Protein AF-A0AAD4YT72-F1 (afdb_monomer)

Nearest PDB structures (foldseek):
  8h37-assembly1_N  TM=6.946E-01  e=4.237E-03  Homo sapiens
  8ajo-assembly1_B  TM=5.533E-01  e=6.577E-02  Homo sapiens
  9dtg-assembly1_A  TM=5.426E-01  e=1.103E-01  Homo sapiens
  8hk1-assembly1_3  TM=5.290E-01  e=7.883E-01  Homo sapiens
  8hme-assembly1_D  TM=4.880E-01  e=8.302E-01  Tetrahymena thermophila

Mean predicted aligned error: 7.77 Å

Secondary structure (DSSP, 8-state):
-----------EEEEEEETTEEEEEEEETTEEEEEE-SSS-PPPEE---SS--EEEEEEETTEEEEEETTS-EEEE-TT--EEEEEPPPPPPTT--S--EEEEEEETTEEEEEEEEPPPEETTEEPPPEEEEEEEETTTTEEEE-SS-TT-------TT----

Foldseek 3Di:
DDPPPPPPFQKEWEAFPPPVFGWIWIQTQQWIWIWGDDPDTDDTDTLDPDPFGWQYWYAAPRWIWTATQQGFIWTQDRVSDTDTQADGDPDPDDDPFGWGWYWDDDPSWIKIKTWGDFDQDPNDTDDIDIWMWTGDRVVSHTHTDPDDVPDDDDDDDSPDDPD

Sequence (163 aa):
MYHSDHSVSSYRVAISLSPDWPAIMVVAAGKLYHCKLGPDIEMCTMVDITSEVFEDVICFEGKFYAVCHNGTAVLVDPSLEMTLIASPISPDHGSSVHCIKNLVQSLGEIILVERYPSRMKQRRLFPVKFRVYKLNAVERKWVEMEGLDGRILCVGDNHCCFC

Solvent-accessible surface area (backbone atoms only — not comparable to full-atom values): 9810 Å² total; per-residue (Å²): 140,81,84,79,84,68,84,67,71,54,72,29,69,21,65,27,83,32,90,93,47,35,27,36,42,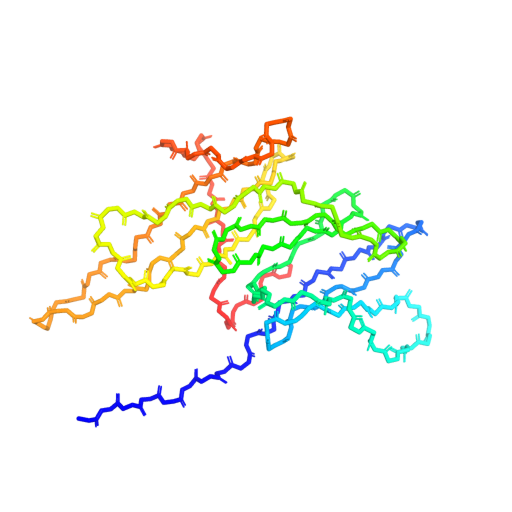34,32,49,82,30,37,40,28,42,25,63,56,61,97,62,82,57,82,63,42,76,60,61,85,67,94,69,40,40,60,28,45,38,52,57,97,62,36,39,39,36,32,27,67,56,47,31,24,33,37,38,49,97,86,59,51,74,43,84,41,21,50,59,57,78,80,64,99,81,64,93,67,79,41,52,51,41,71,44,83,55,95,94,38,57,32,41,37,38,40,36,71,62,47,77,54,97,92,41,79,45,78,67,48,74,49,43,23,40,64,35,70,88,78,29,29,69,44,77,49,96,65,64,88,91,59,86,84,88,77,64,60,93,85,48,83,86,127

Structure (mmCIF, N/CA/C/O backbone):
data_AF-A0AAD4YT72-F1
#
_entry.id   AF-A0AAD4YT72-F1
#
loop_
_atom_site.group_P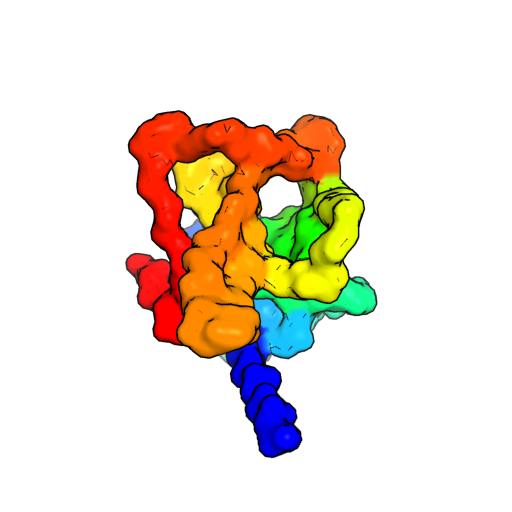DB
_atom_site.id
_atom_site.type_symbol
_atom_site.label_atom_id
_atom_site.label_alt_id
_atom_site.label_comp_id
_atom_site.label_asym_id
_atom_site.label_entity_id
_atom_site.label_seq_id
_atom_site.pdbx_PDB_ins_code
_atom_site.Cartn_x
_atom_site.Cartn_y
_atom_site.Cartn_z
_atom_site.occupancy
_atom_site.B_iso_or_equiv
_atom_site.auth_seq_id
_atom_site.auth_comp_id
_atom_site.auth_asym_id
_atom_site.auth_atom_id
_atom_site.pdbx_PDB_model_num
ATOM 1 N N . MET A 1 1 ? 12.661 -9.595 30.940 1.00 34.62 1 MET A N 1
ATOM 2 C CA . MET A 1 1 ? 13.443 -9.366 29.712 1.00 34.62 1 MET A CA 1
ATOM 3 C C . MET A 1 1 ? 13.117 -10.478 28.737 1.00 34.62 1 MET A C 1
ATOM 5 O O . MET A 1 1 ? 13.595 -11.584 28.912 1.00 34.62 1 MET A O 1
ATOM 9 N N . TYR A 1 2 ? 12.251 -10.187 27.774 1.00 28.08 2 TYR A N 1
ATOM 10 C CA . TYR A 1 2 ? 12.110 -10.957 26.543 1.00 28.08 2 TYR A CA 1
ATOM 11 C C . TYR A 1 2 ? 12.027 -9.907 25.441 1.00 28.08 2 TYR A C 1
ATOM 13 O O . TYR A 1 2 ? 10.947 -9.442 25.094 1.00 28.08 2 TYR A O 1
ATOM 21 N N . HIS A 1 3 ? 13.188 -9.442 24.986 1.00 32.62 3 HIS A N 1
ATOM 22 C CA . HIS A 1 3 ? 13.282 -8.843 23.665 1.00 32.62 3 HIS A CA 1
ATOM 23 C C . HIS A 1 3 ? 13.384 -10.020 22.703 1.00 32.62 3 HIS A C 1
ATOM 25 O O . HIS A 1 3 ? 14.468 -10.526 22.438 1.00 32.62 3 HIS A O 1
ATOM 31 N N . SER A 1 4 ? 12.234 -10.528 22.272 1.00 30.92 4 SER A N 1
ATOM 32 C CA . SER A 1 4 ? 12.168 -11.340 21.065 1.00 30.92 4 SER A CA 1
ATOM 33 C C . SER A 1 4 ? 12.402 -10.390 19.897 1.00 30.92 4 SER A C 1
ATOM 35 O O . SER A 1 4 ? 11.473 -9.758 19.394 1.00 30.92 4 SER A O 1
ATOM 37 N N . ASP A 1 5 ? 13.676 -10.233 19.557 1.00 38.75 5 ASP A N 1
ATOM 38 C CA . ASP A 1 5 ? 14.122 -9.690 18.287 1.00 38.75 5 ASP A CA 1
ATOM 39 C C . ASP A 1 5 ? 13.729 -10.698 17.199 1.00 38.75 5 ASP A C 1
ATOM 41 O O . ASP A 1 5 ? 14.391 -11.705 16.949 1.00 38.75 5 ASP A O 1
ATOM 45 N N . HIS A 1 6 ? 12.544 -10.483 16.644 1.00 35.41 6 HIS A N 1
ATOM 46 C CA . HIS A 1 6 ? 12.049 -11.182 15.472 1.00 35.41 6 HIS A CA 1
ATOM 47 C C . HIS A 1 6 ? 11.672 -10.124 14.442 1.00 35.41 6 HIS A C 1
ATOM 49 O O . HIS A 1 6 ? 10.507 -9.987 14.074 1.00 35.41 6 HIS A O 1
ATOM 55 N N . SER A 1 7 ? 12.663 -9.373 13.955 1.00 40.06 7 SER A N 1
ATOM 56 C CA . SER A 1 7 ? 12.558 -8.744 12.636 1.00 40.06 7 SER A CA 1
ATOM 57 C C . SER A 1 7 ? 12.625 -9.840 11.564 1.00 40.06 7 SER A C 1
ATOM 59 O O . SER A 1 7 ? 13.568 -9.963 10.790 1.00 40.06 7 SER A O 1
ATOM 61 N N . VAL A 1 8 ? 11.608 -10.705 11.542 1.00 45.62 8 VAL A N 1
ATOM 62 C CA . VAL A 1 8 ? 11.326 -11.530 10.371 1.00 45.62 8 VAL A CA 1
ATOM 63 C C . VAL A 1 8 ? 11.097 -10.536 9.241 1.00 45.62 8 VAL A C 1
ATOM 65 O O . VAL A 1 8 ? 10.176 -9.722 9.326 1.00 45.62 8 VAL A O 1
ATOM 68 N N . SER A 1 9 ? 11.953 -10.554 8.221 1.00 50.94 9 SER A N 1
ATOM 69 C CA . SER A 1 9 ? 11.728 -9.789 7.002 1.00 50.94 9 SER A CA 1
ATOM 70 C C . SER A 1 9 ? 10.405 -10.258 6.400 1.00 50.94 9 SER A C 1
ATOM 72 O O . SER A 1 9 ? 10.306 -11.330 5.810 1.00 50.94 9 SER A O 1
ATOM 74 N N . SER A 1 10 ? 9.340 -9.492 6.618 1.00 70.31 10 SER A N 1
ATOM 75 C CA . SER A 1 10 ? 8.061 -9.762 5.981 1.00 70.31 10 SER A CA 1
ATOM 76 C C . SER A 1 10 ? 8.177 -9.341 4.527 1.00 70.31 10 SER A C 1
ATOM 78 O O . SER A 1 10 ? 8.322 -8.153 4.236 1.00 70.31 10 SER A O 1
ATOM 80 N N . TYR A 1 11 ? 8.147 -10.320 3.631 1.00 85.50 11 TYR A N 1
ATOM 81 C CA . TYR A 1 11 ? 8.036 -10.069 2.205 1.00 85.50 11 TYR A CA 1
ATOM 82 C C . TYR A 1 11 ? 6.557 -9.957 1.844 1.00 85.50 11 TYR A C 1
ATOM 84 O O . TYR A 1 11 ? 5.758 -10.815 2.225 1.00 85.50 11 TYR A O 1
ATOM 92 N N . ARG A 1 12 ? 6.192 -8.915 1.098 1.00 90.75 12 ARG A N 1
ATOM 93 C CA . ARG A 1 12 ? 4.895 -8.831 0.413 1.00 90.75 12 ARG A CA 1
ATOM 94 C C . ARG A 1 12 ? 5.143 -8.765 -1.076 1.00 90.75 12 ARG A C 1
ATOM 96 O O . ARG A 1 12 ? 6.097 -8.126 -1.507 1.00 90.75 12 ARG A O 1
ATOM 103 N N . VAL A 1 13 ? 4.328 -9.472 -1.843 1.00 92.50 13 VAL A N 1
ATOM 104 C CA . VAL A 1 13 ? 4.531 -9.638 -3.279 1.00 92.50 13 VAL A CA 1
ATOM 105 C C . VAL A 1 13 ? 3.206 -9.419 -3.983 1.00 92.50 13 VAL A C 1
ATOM 107 O O . VAL A 1 13 ? 2.197 -10.008 -3.606 1.00 92.50 13 VAL A O 1
ATOM 110 N N . ALA A 1 14 ? 3.239 -8.613 -5.034 1.00 94.50 14 ALA A N 1
ATOM 111 C CA . ALA A 1 14 ? 2.160 -8.463 -5.988 1.00 94.50 14 ALA A CA 1
ATOM 112 C C . ALA A 1 14 ? 2.671 -8.833 -7.378 1.00 94.50 14 ALA A C 1
ATOM 114 O O . ALA A 1 14 ? 3.805 -8.514 -7.735 1.00 94.50 14 ALA A O 1
ATOM 115 N N . ILE A 1 15 ? 1.827 -9.482 -8.175 1.00 93.62 15 ILE A N 1
ATOM 116 C CA . ILE A 1 15 ? 2.168 -9.899 -9.536 1.00 93.62 15 ILE A CA 1
ATOM 117 C C . ILE A 1 15 ? 1.154 -9.278 -10.493 1.00 93.62 15 ILE A C 1
ATOM 119 O O . ILE A 1 15 ? -0.055 -9.391 -10.296 1.00 93.62 15 ILE A O 1
ATOM 123 N N . SER A 1 16 ? 1.652 -8.617 -11.532 1.00 93.44 16 SER A N 1
ATOM 124 C CA . SER A 1 16 ? 0.874 -8.204 -12.694 1.00 93.44 16 SER A CA 1
ATOM 125 C C . SER A 1 16 ? 1.171 -9.165 -13.834 1.00 93.44 16 SER A C 1
ATOM 127 O O . SER A 1 16 ? 2.324 -9.332 -14.229 1.00 93.44 16 SER A O 1
ATOM 129 N N . LEU A 1 17 ? 0.119 -9.777 -14.373 1.00 90.31 17 LEU A N 1
ATOM 130 C CA . LEU A 1 17 ? 0.159 -10.541 -15.623 1.00 90.31 17 LEU A CA 1
ATOM 131 C C . LEU A 1 17 ? -0.444 -9.737 -16.784 1.00 90.31 17 LEU A C 1
ATOM 133 O O . LEU A 1 17 ? -0.839 -10.312 -17.797 1.00 90.31 17 LEU A O 1
ATOM 137 N N . SER A 1 18 ? -0.567 -8.414 -16.621 1.00 88.75 18 SER A N 1
ATOM 138 C CA . SER A 1 18 ? -1.033 -7.536 -17.691 1.00 88.75 18 SER A CA 1
ATOM 139 C C . SER A 1 18 ? -0.101 -7.665 -18.901 1.00 88.75 18 SER A C 1
ATOM 141 O O . SER A 1 18 ? 1.113 -7.561 -18.713 1.00 88.75 18 SER A O 1
ATOM 143 N N . PRO A 1 19 ? -0.621 -7.847 -20.130 1.00 86.12 19 PRO A N 1
ATOM 144 C CA . PRO A 1 19 ? 0.210 -7.913 -21.332 1.00 86.12 19 PRO A CA 1
ATOM 145 C C . PRO A 1 19 ? 1.099 -6.678 -21.524 1.00 86.12 19 PRO A C 1
ATOM 147 O O . PRO A 1 19 ? 2.210 -6.800 -22.030 1.00 86.12 19 PRO A O 1
ATOM 150 N N . ASP A 1 20 ? 0.624 -5.509 -21.086 1.00 87.94 20 ASP A N 1
ATOM 151 C CA . ASP A 1 20 ? 1.333 -4.236 -21.243 1.00 87.94 20 ASP A CA 1
ATOM 152 C C . ASP A 1 20 ? 2.455 -4.054 -20.213 1.00 87.94 20 ASP A C 1
ATOM 154 O O . ASP A 1 20 ? 3.421 -3.330 -20.456 1.00 87.94 20 ASP A O 1
ATOM 158 N N . TRP A 1 21 ? 2.331 -4.696 -19.048 1.00 90.62 21 TRP A N 1
ATOM 159 C CA . TRP A 1 21 ? 3.303 -4.583 -17.963 1.00 90.62 21 TRP A CA 1
ATOM 160 C C . TRP A 1 21 ? 3.323 -5.844 -17.081 1.00 90.62 21 TRP A C 1
ATOM 162 O O . TRP A 1 21 ? 2.787 -5.841 -15.962 1.00 90.62 21 TRP A O 1
ATOM 172 N N . PRO A 1 22 ? 3.919 -6.945 -17.582 1.00 92.31 22 PRO A N 1
ATOM 173 C CA . PRO A 1 22 ? 4.109 -8.160 -16.806 1.00 92.31 22 PRO A CA 1
ATOM 174 C C . PRO A 1 22 ? 5.274 -7.957 -15.829 1.00 92.31 22 PRO A C 1
ATOM 176 O O . PRO A 1 22 ? 6.433 -7.795 -16.223 1.00 92.31 22 PRO A O 1
ATOM 179 N N . ALA A 1 23 ? 4.972 -7.939 -14.534 1.00 93.50 23 ALA A N 1
ATOM 180 C CA . ALA A 1 23 ? 5.943 -7.571 -13.510 1.00 93.50 23 ALA A CA 1
ATOM 181 C C . ALA A 1 23 ? 5.598 -8.154 -12.138 1.00 93.50 23 ALA A C 1
ATOM 183 O O . ALA A 1 23 ? 4.461 -8.531 -11.854 1.00 93.50 23 ALA A O 1
ATOM 184 N N . ILE A 1 24 ? 6.601 -8.180 -11.269 1.00 94.12 24 ILE A N 1
ATOM 185 C CA . ILE A 1 24 ? 6.481 -8.479 -9.848 1.00 94.12 24 ILE A CA 1
ATOM 186 C C . ILE A 1 24 ? 6.894 -7.225 -9.079 1.00 94.12 24 ILE A C 1
ATOM 188 O O . ILE A 1 24 ? 7.941 -6.640 -9.359 1.00 94.12 24 ILE A O 1
ATOM 192 N N . MET A 1 25 ? 6.093 -6.834 -8.093 1.00 95.00 25 MET A N 1
ATOM 193 C CA . MET A 1 25 ? 6.448 -5.804 -7.123 1.00 95.00 25 MET A CA 1
ATOM 194 C C . MET A 1 25 ? 6.595 -6.445 -5.746 1.00 95.00 25 MET A C 1
ATOM 196 O O . MET A 1 25 ? 5.714 -7.182 -5.302 1.00 95.00 25 MET A O 1
ATOM 200 N N . VAL A 1 26 ? 7.712 -6.177 -5.077 1.00 94.06 26 VAL A N 1
ATOM 201 C CA . VAL A 1 26 ? 8.080 -6.796 -3.802 1.00 94.06 26 VAL A CA 1
ATOM 202 C C . VAL A 1 26 ? 8.339 -5.719 -2.763 1.00 94.06 26 VAL A C 1
ATOM 204 O O . VAL A 1 26 ? 9.159 -4.833 -2.983 1.00 94.06 26 VAL A O 1
ATOM 207 N N . VAL A 1 27 ? 7.699 -5.829 -1.604 1.00 93.00 27 VAL A N 1
ATOM 208 C CA . VAL A 1 27 ? 8.136 -5.151 -0.382 1.00 93.00 27 VAL A CA 1
ATOM 209 C C . VAL A 1 27 ? 9.097 -6.082 0.346 1.00 93.00 27 VAL A C 1
ATOM 211 O O . VAL A 1 27 ? 8.713 -7.184 0.735 1.00 93.00 27 VAL A O 1
ATOM 214 N N . ALA A 1 28 ? 10.338 -5.646 0.541 1.00 90.19 28 ALA A N 1
ATOM 215 C CA . ALA A 1 28 ? 11.356 -6.363 1.302 1.00 90.19 28 ALA A CA 1
ATOM 216 C C . ALA A 1 28 ? 12.099 -5.384 2.213 1.00 90.19 28 ALA A C 1
ATOM 218 O O . ALA A 1 28 ? 12.569 -4.346 1.755 1.00 90.19 28 ALA A O 1
ATOM 219 N N . ALA A 1 29 ? 12.190 -5.700 3.509 1.00 88.75 29 ALA A N 1
ATOM 220 C CA . ALA A 1 29 ? 12.812 -4.824 4.511 1.00 88.75 29 ALA A CA 1
ATOM 221 C C . ALA A 1 29 ? 12.289 -3.368 4.468 1.00 88.75 29 ALA A C 1
ATOM 223 O O . ALA A 1 29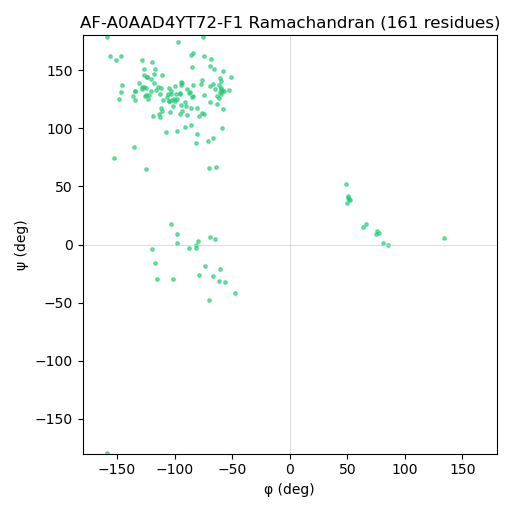 ? 13.040 -2.416 4.668 1.00 88.75 29 ALA A O 1
ATOM 224 N N . GLY A 1 30 ? 10.995 -3.194 4.173 1.00 90.25 30 GLY A N 1
ATOM 225 C CA . GLY A 1 30 ? 10.362 -1.879 4.074 1.00 90.25 30 GLY A CA 1
ATOM 226 C C . GLY A 1 30 ? 10.576 -1.138 2.755 1.00 90.25 30 GLY A C 1
ATOM 227 O O . GLY A 1 30 ? 10.100 -0.015 2.628 1.00 90.25 30 GLY A O 1
ATOM 228 N N . LYS A 1 31 ? 11.283 -1.731 1.786 1.00 92.81 31 LYS A N 1
ATOM 229 C CA . LYS A 1 31 ? 11.604 -1.126 0.487 1.00 92.81 31 LYS A CA 1
ATOM 230 C C . LYS A 1 31 ? 10.872 -1.815 -0.653 1.00 92.81 31 LYS A C 1
ATOM 232 O O . LYS A 1 31 ? 10.662 -3.025 -0.602 1.00 92.81 31 LYS A O 1
ATOM 237 N N . LEU A 1 32 ? 10.495 -1.040 -1.673 1.00 94.38 32 LEU A N 1
ATOM 238 C CA . LEU A 1 32 ? 9.867 -1.553 -2.892 1.00 94.38 32 LEU A CA 1
ATOM 239 C C . LEU A 1 32 ? 10.911 -1.922 -3.940 1.00 94.38 32 LEU A C 1
ATOM 241 O O . LEU A 1 32 ? 11.813 -1.138 -4.247 1.00 94.38 32 LEU A O 1
ATOM 245 N N . TYR A 1 33 ? 10.724 -3.093 -4.531 1.00 94.06 33 TYR A N 1
ATOM 246 C CA . TYR A 1 33 ? 11.525 -3.627 -5.618 1.00 94.06 33 TYR A CA 1
ATOM 247 C C . TYR A 1 33 ? 10.618 -4.058 -6.762 1.00 94.06 33 TYR A C 1
ATOM 249 O O . TYR A 1 33 ? 9.621 -4.739 -6.545 1.00 94.06 33 TYR A O 1
ATOM 257 N N . HIS A 1 34 ? 11.006 -3.709 -7.979 1.00 93.94 34 HIS A N 1
ATOM 258 C CA . HIS A 1 34 ? 10.364 -4.141 -9.208 1.00 93.94 34 HIS A CA 1
ATOM 259 C C . HIS A 1 34 ? 11.224 -5.206 -9.885 1.00 93.94 34 HIS A C 1
ATOM 261 O O . HIS A 1 34 ? 12.434 -5.036 -10.033 1.00 93.94 34 HIS A O 1
ATOM 267 N N . CYS A 1 35 ? 10.595 -6.282 -10.336 1.00 92.19 35 CYS A N 1
ATOM 268 C CA . CYS A 1 35 ? 11.220 -7.317 -11.144 1.00 92.19 35 CYS A CA 1
ATOM 269 C C . CYS A 1 35 ? 10.380 -7.476 -12.414 1.00 92.19 35 CYS A C 1
ATOM 271 O O . CYS A 1 35 ? 9.164 -7.666 -12.331 1.00 92.19 35 CYS A O 1
ATOM 273 N N . LYS A 1 36 ? 11.005 -7.409 -13.591 1.00 90.25 36 LYS A N 1
ATOM 274 C CA . LYS A 1 36 ? 10.293 -7.716 -14.837 1.00 90.25 36 LYS A CA 1
ATOM 275 C C . LYS A 1 36 ? 9.929 -9.194 -14.852 1.00 90.25 36 LYS A C 1
ATOM 277 O O . LYS A 1 36 ? 10.750 -10.034 -14.486 1.00 90.25 36 LYS A O 1
ATOM 282 N N . LEU A 1 37 ? 8.715 -9.509 -15.289 1.00 87.25 37 LEU A N 1
ATOM 283 C CA . LEU A 1 37 ? 8.295 -10.887 -15.483 1.00 87.25 37 LEU A CA 1
ATOM 284 C C . LEU A 1 37 ? 8.513 -11.257 -16.952 1.00 87.25 37 LEU A C 1
ATOM 286 O O . LEU A 1 37 ? 7.863 -10.721 -17.846 1.00 87.25 37 LEU A O 1
ATOM 290 N N . GLY A 1 38 ? 9.453 -12.161 -17.198 1.00 80.06 38 GLY A N 1
ATOM 291 C CA . GLY A 1 38 ? 9.846 -12.594 -18.533 1.00 80.06 38 GLY A CA 1
ATOM 292 C C . GLY A 1 38 ? 10.543 -13.955 -18.497 1.00 80.06 38 GLY A C 1
ATOM 293 O O . GLY A 1 38 ? 10.668 -14.547 -17.424 1.00 80.06 38 GLY A O 1
ATOM 294 N N . PRO A 1 39 ? 10.975 -14.475 -19.659 1.00 74.38 39 PRO A N 1
ATOM 295 C CA . PRO A 1 39 ? 11.691 -15.750 -19.738 1.00 74.38 39 PRO A CA 1
ATOM 296 C C . PRO A 1 39 ? 13.018 -15.716 -18.967 1.00 74.38 39 PRO A C 1
ATOM 298 O O . PRO A 1 39 ? 13.418 -16.728 -18.394 1.00 74.38 39 PRO A O 1
ATOM 301 N N . ASP A 1 40 ? 13.647 -14.543 -18.904 1.00 76.69 40 ASP A N 1
ATOM 302 C CA . ASP A 1 40 ? 14.833 -14.284 -18.103 1.00 76.69 40 ASP A CA 1
ATOM 303 C C . ASP A 1 40 ? 14.428 -13.577 -16.805 1.00 76.69 40 ASP A C 1
ATOM 305 O O . ASP A 1 40 ? 13.793 -12.520 -16.822 1.00 76.69 40 ASP A O 1
ATOM 309 N N . ILE A 1 41 ? 14.798 -14.160 -15.663 1.00 64.75 41 ILE A N 1
ATOM 310 C CA . ILE A 1 41 ? 14.622 -13.513 -14.359 1.00 64.75 41 ILE A CA 1
ATOM 311 C C . ILE A 1 41 ? 15.775 -12.521 -14.182 1.00 64.75 41 ILE A C 1
ATOM 313 O O . ILE A 1 41 ? 16.875 -12.891 -13.771 1.00 64.75 41 ILE A O 1
ATOM 317 N N . GLU A 1 42 ? 15.532 -11.255 -14.521 1.00 70.19 42 GLU A N 1
ATOM 318 C CA . GLU A 1 42 ? 16.452 -10.158 -14.208 1.00 70.19 42 GLU A CA 1
ATOM 319 C C . GLU A 1 42 ? 16.484 -9.883 -12.691 1.00 70.19 42 GLU A C 1
ATOM 321 O O . GLU A 1 42 ? 15.519 -10.134 -11.962 1.00 70.19 42 GLU A O 1
ATOM 326 N N . MET A 1 43 ? 17.602 -9.336 -12.202 1.00 78.31 43 MET A N 1
ATOM 327 C CA . MET A 1 43 ? 17.702 -8.865 -10.817 1.00 78.31 43 MET A CA 1
ATOM 328 C C . MET A 1 43 ? 16.662 -7.769 -10.553 1.00 78.31 43 MET A C 1
ATOM 330 O O . MET A 1 43 ? 16.525 -6.832 -11.340 1.00 78.31 43 MET A O 1
ATOM 334 N N . CYS A 1 44 ? 15.963 -7.858 -9.421 1.00 88.19 44 CYS A N 1
ATOM 335 C CA . CYS A 1 44 ? 14.986 -6.848 -9.031 1.00 88.19 44 CYS A CA 1
ATOM 336 C C . CYS A 1 44 ? 15.660 -5.494 -8.759 1.00 88.19 44 CYS A C 1
ATOM 338 O O . CYS A 1 44 ? 16.657 -5.408 -8.040 1.00 88.19 44 CYS A O 1
ATOM 340 N N . THR A 1 45 ? 15.080 -4.425 -9.294 1.00 91.31 45 THR A N 1
ATOM 341 C CA . THR A 1 45 ? 15.529 -3.042 -9.107 1.00 91.31 45 THR A CA 1
ATOM 342 C C . THR A 1 45 ? 14.751 -2.383 -7.978 1.00 91.31 45 THR A C 1
ATOM 344 O O . THR A 1 45 ? 13.523 -2.431 -7.974 1.00 91.31 45 THR A O 1
ATOM 347 N N . MET A 1 46 ? 15.444 -1.742 -7.034 1.00 92.19 46 MET A N 1
ATOM 348 C CA . MET A 1 46 ? 14.794 -0.912 -6.014 1.00 92.19 46 MET A CA 1
ATOM 349 C C . MET A 1 46 ? 14.093 0.274 -6.692 1.00 92.19 46 MET A C 1
ATOM 351 O O . MET A 1 46 ? 14.718 0.990 -7.470 1.00 92.19 46 MET A O 1
ATOM 355 N N . VAL A 1 47 ? 12.809 0.465 -6.392 1.00 89.94 47 VAL A N 1
ATOM 356 C CA . VAL A 1 47 ? 11.982 1.574 -6.904 1.00 89.94 47 VAL A CA 1
ATOM 357 C C . VAL A 1 47 ? 11.827 2.672 -5.852 1.00 89.94 47 VAL A C 1
ATOM 359 O O . VAL A 1 47 ? 11.702 3.850 -6.176 1.00 89.94 47 VAL A O 1
ATOM 362 N N . ASP A 1 48 ? 11.856 2.294 -4.573 1.00 78.88 48 ASP A N 1
ATOM 363 C CA . ASP A 1 48 ? 11.681 3.233 -3.472 1.00 78.88 48 ASP A CA 1
ATOM 364 C C . ASP A 1 48 ? 12.958 4.036 -3.172 1.00 78.88 48 ASP A C 1
ATOM 366 O O . ASP A 1 48 ? 13.919 3.507 -2.618 1.00 78.88 48 ASP A O 1
ATOM 370 N N . ILE A 1 49 ? 12.928 5.337 -3.469 1.00 67.81 49 ILE A N 1
ATOM 371 C CA . ILE A 1 49 ? 13.961 6.309 -3.067 1.00 67.81 49 ILE A CA 1
ATOM 372 C C . ILE A 1 49 ? 13.589 7.104 -1.804 1.00 67.81 49 ILE A C 1
ATOM 374 O O . ILE A 1 49 ? 14.326 8.001 -1.393 1.00 67.81 49 ILE A O 1
ATOM 378 N N . THR A 1 50 ? 12.434 6.829 -1.199 1.00 76.69 50 THR A N 1
ATOM 379 C CA . THR A 1 50 ? 11.927 7.573 -0.042 1.00 76.69 50 THR A CA 1
ATOM 380 C C . THR A 1 50 ? 12.519 7.057 1.271 1.00 76.69 50 THR A C 1
ATOM 382 O O . THR A 1 50 ? 13.089 5.965 1.361 1.00 76.69 50 THR A O 1
ATOM 385 N N . SER A 1 51 ? 12.376 7.846 2.337 1.00 81.44 51 SER A N 1
ATOM 386 C CA . SER A 1 51 ? 12.693 7.419 3.705 1.00 81.44 51 SER A CA 1
ATOM 387 C C . SER A 1 51 ? 11.577 6.601 4.363 1.00 81.44 51 SER A C 1
ATOM 389 O O . SER A 1 51 ? 11.746 6.163 5.498 1.00 81.44 51 SER A O 1
ATOM 391 N N . GLU A 1 52 ? 10.441 6.414 3.689 1.00 87.19 52 GLU A N 1
ATOM 392 C CA . GLU A 1 52 ? 9.298 5.696 4.245 1.00 87.19 52 GLU A CA 1
ATOM 393 C C . GLU A 1 52 ? 9.548 4.178 4.281 1.00 87.19 52 GLU A C 1
ATOM 395 O O . GLU A 1 52 ? 10.459 3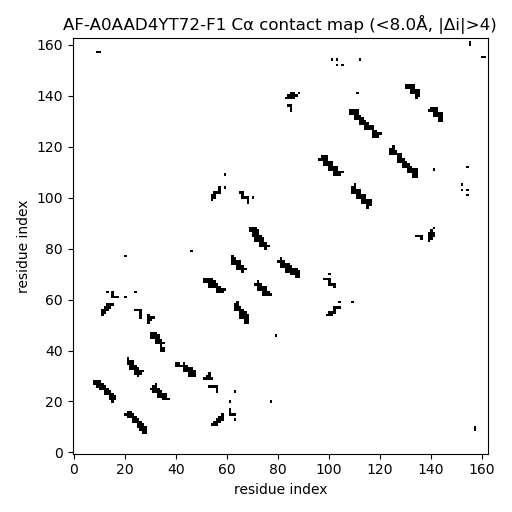.643 3.637 1.00 87.19 52 GLU A O 1
ATOM 400 N N . VAL A 1 53 ? 8.739 3.491 5.091 1.00 91.69 53 VAL A N 1
ATOM 401 C CA . VAL A 1 53 ? 8.758 2.034 5.257 1.00 91.69 53 VAL A CA 1
ATOM 402 C C . VAL A 1 53 ? 7.447 1.482 4.717 1.00 91.69 53 VAL A C 1
ATOM 404 O O . VAL A 1 53 ? 6.389 1.730 5.298 1.00 91.69 53 VAL A O 1
ATOM 407 N N . PHE A 1 54 ? 7.522 0.739 3.617 1.00 93.69 54 PHE A N 1
ATOM 408 C CA . PHE A 1 54 ? 6.388 0.039 3.022 1.00 93.69 54 PHE A CA 1
ATOM 409 C C . PHE A 1 54 ? 6.031 -1.223 3.807 1.00 93.69 54 PHE A C 1
ATOM 411 O O . PHE A 1 54 ? 6.909 -1.951 4.267 1.00 93.69 54 PHE A O 1
ATOM 418 N N . GLU A 1 55 ? 4.735 -1.493 3.939 1.00 92.38 55 GLU A N 1
ATOM 419 C CA . GLU A 1 55 ? 4.221 -2.663 4.660 1.00 92.38 55 GLU A CA 1
ATOM 420 C C . GLU A 1 55 ? 3.485 -3.647 3.762 1.00 92.38 55 GLU A C 1
ATOM 422 O O . GLU A 1 55 ? 3.517 -4.845 4.041 1.00 92.38 55 GLU A O 1
ATOM 427 N N . ASP A 1 56 ? 2.854 -3.169 2.688 1.00 94.38 56 ASP A N 1
ATOM 428 C CA . ASP A 1 56 ? 2.116 -4.030 1.770 1.00 94.38 56 ASP A CA 1
ATOM 429 C C . ASP A 1 56 ? 2.087 -3.484 0.345 1.00 94.38 56 ASP A C 1
ATOM 431 O O . ASP A 1 56 ? 2.268 -2.283 0.114 1.00 94.38 56 ASP A O 1
ATOM 435 N N . VAL A 1 57 ? 1.843 -4.390 -0.600 1.00 95.75 57 VAL A N 1
ATOM 436 C CA . VAL A 1 57 ? 1.690 -4.093 -2.021 1.00 95.75 57 VAL A CA 1
ATOM 437 C C . VAL A 1 57 ? 0.661 -5.027 -2.652 1.00 95.75 57 VAL A C 1
ATOM 439 O O . VAL A 1 57 ? 0.677 -6.230 -2.407 1.00 95.75 57 VAL A O 1
ATOM 442 N N . ILE A 1 58 ? -0.213 -4.482 -3.498 1.00 95.94 58 ILE A N 1
ATOM 443 C CA . ILE A 1 58 ? -1.171 -5.249 -4.307 1.00 95.94 58 ILE A CA 1
ATOM 444 C C . ILE A 1 58 ? -1.089 -4.845 -5.778 1.00 95.94 58 ILE A C 1
ATOM 446 O O . ILE A 1 58 ? -0.641 -3.749 -6.116 1.00 95.94 58 ILE A O 1
ATOM 450 N N . CYS A 1 59 ? -1.559 -5.733 -6.651 1.00 95.19 59 CYS A N 1
ATOM 451 C CA . CYS A 1 59 ? -1.835 -5.424 -8.047 1.00 95.19 59 CYS A CA 1
ATOM 452 C C . CYS A 1 59 ? -3.343 -5.208 -8.197 1.00 95.19 59 CYS A C 1
ATOM 454 O O . CYS A 1 59 ? -4.128 -6.075 -7.817 1.00 95.19 59 CYS A O 1
ATOM 456 N N . PHE A 1 60 ? -3.747 -4.062 -8.732 1.00 93.38 60 PHE A N 1
ATOM 457 C CA . PHE A 1 60 ? -5.140 -3.732 -9.012 1.00 93.38 60 PHE A CA 1
ATOM 458 C C . PHE A 1 60 ? -5.219 -3.128 -10.413 1.00 93.38 60 PHE A C 1
ATOM 460 O O . PHE A 1 60 ? -4.495 -2.184 -10.723 1.00 93.38 60 PHE A O 1
ATOM 467 N N . GLU A 1 61 ? -6.046 -3.716 -11.282 1.00 90.62 61 GLU A N 1
ATOM 468 C CA . GLU A 1 61 ? -6.202 -3.284 -12.683 1.00 90.62 61 GLU A CA 1
ATOM 469 C C . GLU A 1 61 ? -4.862 -3.132 -13.437 1.00 90.62 61 GLU A C 1
ATOM 471 O O . GLU A 1 61 ? -4.650 -2.192 -14.201 1.00 90.62 61 GLU A O 1
ATOM 476 N N . GLY A 1 62 ? -3.925 -4.060 -13.201 1.00 89.38 62 GLY A N 1
ATOM 477 C CA . GLY A 1 62 ? -2.620 -4.092 -13.874 1.00 89.38 62 GLY A CA 1
ATOM 478 C C . GLY A 1 62 ? -1.612 -3.047 -13.387 1.00 89.38 62 GLY A C 1
ATOM 479 O O . GLY A 1 62 ? -0.558 -2.899 -14.002 1.00 89.38 62 GLY A O 1
ATOM 480 N N . LYS A 1 63 ? -1.910 -2.325 -12.300 1.00 92.19 63 LYS A N 1
ATOM 481 C CA . LYS A 1 63 ? -0.998 -1.366 -11.664 1.00 92.19 63 LYS A CA 1
ATOM 482 C C . LYS A 1 63 ? -0.708 -1.764 -10.224 1.00 92.19 63 LYS A C 1
ATOM 484 O O . LYS A 1 63 ? -1.506 -2.464 -9.598 1.00 92.19 63 LYS A O 1
ATOM 489 N N . PHE A 1 64 ? 0.413 -1.294 -9.682 1.00 96.31 64 PHE A N 1
ATOM 490 C CA . PHE A 1 64 ? 0.803 -1.616 -8.312 1.00 96.31 64 PHE A CA 1
ATOM 491 C C . PHE A 1 64 ? 0.465 -0.494 -7.347 1.00 96.31 64 PHE A C 1
ATOM 493 O O . PHE A 1 64 ? 0.724 0.679 -7.601 1.00 96.31 64 PHE A O 1
ATOM 500 N N . TYR A 1 65 ? -0.079 -0.891 -6.207 1.00 96.88 65 TYR A N 1
ATOM 501 C CA . TYR A 1 65 ? -0.473 -0.005 -5.128 1.00 96.88 65 TYR A CA 1
ATOM 502 C C . TYR A 1 65 ? 0.250 -0.456 -3.876 1.00 96.88 65 TYR A C 1
ATOM 504 O O . TYR A 1 65 ? 0.151 -1.624 -3.507 1.00 96.88 65 TYR A O 1
ATOM 512 N N . ALA A 1 66 ? 0.969 0.455 -3.234 1.00 96.56 66 ALA A N 1
ATOM 513 C CA . ALA A 1 66 ? 1.736 0.159 -2.035 1.00 96.56 66 ALA A CA 1
ATOM 514 C C . ALA A 1 66 ? 1.366 1.115 -0.904 1.00 96.56 66 ALA A C 1
ATOM 516 O O . ALA A 1 66 ? 0.977 2.259 -1.153 1.00 96.56 66 ALA A O 1
ATOM 517 N N . VAL A 1 67 ? 1.487 0.645 0.337 1.00 95.88 67 VAL A N 1
ATOM 518 C CA . VAL A 1 67 ? 1.177 1.434 1.535 1.00 95.88 67 VAL A CA 1
ATOM 519 C C . VAL A 1 67 ? 2.347 1.445 2.511 1.00 95.88 67 VAL A C 1
ATOM 521 O O . VAL A 1 67 ? 2.969 0.416 2.778 1.00 95.88 67 VAL A O 1
ATOM 524 N N . CYS A 1 68 ? 2.636 2.625 3.047 1.00 93.56 68 CYS A N 1
ATOM 525 C CA . CYS A 1 68 ? 3.625 2.861 4.084 1.00 93.56 68 CYS A CA 1
ATOM 526 C C . CYS A 1 68 ? 3.034 2.648 5.482 1.00 93.56 68 CYS A C 1
ATOM 528 O O . CYS A 1 68 ? 1.826 2.731 5.700 1.00 93.56 68 CYS A O 1
ATOM 530 N N . HIS A 1 69 ? 3.912 2.487 6.465 1.00 90.69 69 HIS A N 1
ATOM 531 C CA . HIS A 1 69 ? 3.602 2.357 7.890 1.00 90.69 69 HIS A CA 1
ATOM 532 C C . HIS A 1 69 ? 2.613 3.403 8.440 1.00 90.69 69 HIS A C 1
ATOM 534 O O . HIS A 1 69 ? 1.706 3.092 9.219 1.00 90.69 69 HIS A O 1
ATOM 540 N N . ASN A 1 70 ? 2.770 4.662 8.020 1.00 90.81 70 ASN A N 1
ATOM 541 C CA . ASN A 1 70 ? 1.913 5.785 8.420 1.00 90.81 70 ASN A CA 1
ATOM 542 C C . ASN A 1 70 ? 0.578 5.847 7.648 1.00 90.81 70 ASN A C 1
ATOM 544 O O . ASN A 1 70 ? -0.202 6.776 7.839 1.00 90.81 70 ASN A O 1
ATOM 548 N N . GLY A 1 71 ? 0.311 4.883 6.765 1.00 93.31 71 GLY A N 1
ATOM 549 C CA . GLY A 1 71 ? -0.873 4.843 5.913 1.00 93.31 71 GLY A CA 1
ATOM 550 C C . GLY A 1 71 ? -0.745 5.637 4.614 1.00 93.31 71 GLY A C 1
ATOM 551 O O . GLY A 1 71 ? -1.683 5.620 3.827 1.00 93.31 71 GLY A O 1
ATOM 552 N N . THR A 1 72 ? 0.381 6.302 4.336 1.00 95.19 72 THR A N 1
ATOM 553 C CA . THR A 1 72 ? 0.618 6.898 3.010 1.00 95.19 72 THR A CA 1
ATOM 554 C C . THR A 1 72 ? 0.523 5.813 1.951 1.00 95.19 72 THR A C 1
ATOM 556 O O . THR A 1 72 ? 1.140 4.765 2.114 1.00 95.19 72 THR A O 1
ATOM 559 N N . ALA A 1 73 ?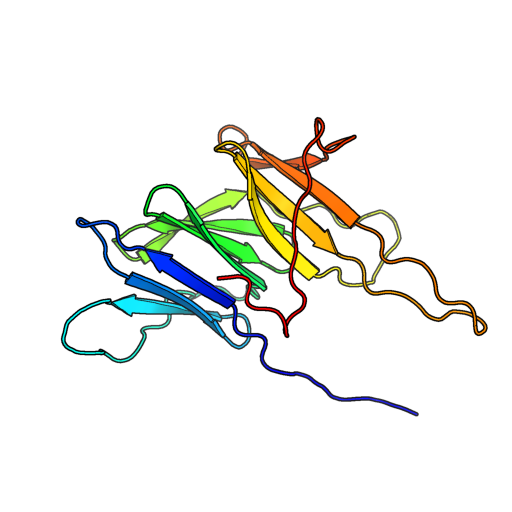 -0.213 6.047 0.869 1.00 96.69 73 ALA A N 1
ATOM 560 C CA . ALA A 1 73 ? -0.265 5.099 -0.234 1.00 96.69 73 ALA A CA 1
ATOM 561 C C . ALA A 1 73 ? 0.132 5.729 -1.554 1.00 96.69 73 ALA A C 1
ATOM 563 O O . ALA A 1 73 ? -0.175 6.893 -1.836 1.00 96.69 73 ALA A O 1
ATOM 564 N N . VAL A 1 74 ? 0.802 4.917 -2.363 1.00 96.12 74 VAL A N 1
ATOM 565 C CA . VAL A 1 74 ? 1.326 5.296 -3.668 1.00 96.12 74 VAL A CA 1
ATOM 566 C C . VAL A 1 74 ? 0.848 4.324 -4.736 1.00 96.12 74 VAL A C 1
ATOM 568 O O . VAL A 1 74 ? 0.686 3.128 -4.492 1.00 96.12 74 VAL A O 1
ATOM 571 N N . LEU A 1 75 ? 0.634 4.868 -5.924 1.00 96.06 75 LEU A N 1
ATOM 572 C CA . LEU A 1 75 ? 0.504 4.136 -7.172 1.00 96.06 75 LEU A CA 1
ATOM 573 C C . LEU A 1 75 ? 1.875 4.111 -7.846 1.00 96.06 75 LEU A C 1
ATOM 575 O O . LEU A 1 75 ? 2.476 5.172 -8.004 1.00 96.06 75 LEU A O 1
ATOM 579 N N . VAL A 1 76 ? 2.335 2.932 -8.256 1.00 95.00 76 VAL A N 1
ATOM 580 C CA . VAL A 1 76 ? 3.523 2.765 -9.100 1.00 95.00 76 VAL A CA 1
ATOM 581 C C . VAL A 1 76 ? 3.063 2.428 -10.511 1.00 95.00 76 VAL A C 1
ATOM 583 O O . VAL A 1 76 ? 2.317 1.463 -10.711 1.00 95.00 76 VAL A O 1
ATOM 586 N N . ASP A 1 77 ? 3.486 3.232 -11.479 1.00 91.44 77 ASP A N 1
ATOM 587 C CA . ASP A 1 77 ? 3.160 3.035 -12.890 1.00 91.44 77 ASP A CA 1
ATOM 588 C C . ASP A 1 77 ? 4.281 2.293 -13.656 1.00 91.44 77 ASP A C 1
ATOM 590 O O . ASP A 1 77 ? 5.347 2.035 -13.086 1.00 91.44 77 ASP A O 1
ATOM 594 N N . PRO A 1 78 ? 4.075 1.929 -14.939 1.00 90.81 78 PRO A N 1
ATOM 595 C CA . PRO A 1 78 ? 5.082 1.211 -15.724 1.00 90.81 78 PRO A CA 1
ATOM 596 C C . PRO A 1 78 ? 6.419 1.936 -15.909 1.00 90.81 78 PRO A C 1
ATOM 598 O O . PRO A 1 78 ? 7.424 1.286 -16.196 1.00 90.81 78 PRO A O 1
ATOM 601 N N . SER A 1 79 ? 6.453 3.263 -15.749 1.00 90.81 79 SER A N 1
ATOM 602 C CA . SER A 1 79 ? 7.691 4.052 -15.770 1.00 90.81 79 SER A CA 1
ATOM 603 C C . SER A 1 79 ? 8.437 4.030 -14.432 1.00 90.81 79 SER A C 1
ATOM 605 O O . SER A 1 79 ? 9.529 4.584 -14.327 1.00 90.81 79 SER A O 1
ATOM 607 N N . LEU A 1 80 ? 7.882 3.323 -13.439 1.00 91.19 80 LEU A N 1
ATOM 608 C CA . LEU A 1 80 ? 8.356 3.225 -12.060 1.00 91.19 80 LEU A CA 1
ATOM 609 C C . LEU A 1 80 ? 8.256 4.547 -11.290 1.00 91.19 80 LEU A C 1
ATOM 611 O O . LEU A 1 80 ? 8.852 4.691 -10.221 1.00 91.19 80 LEU A O 1
ATOM 615 N N . GLU A 1 81 ? 7.462 5.494 -11.791 1.00 91.38 81 GLU A N 1
ATOM 616 C CA . GLU A 1 81 ? 7.137 6.710 -11.061 1.00 91.38 81 GLU A CA 1
ATOM 617 C C . GLU A 1 81 ? 6.087 6.421 -9.982 1.00 91.38 81 GLU A C 1
ATOM 619 O O . GLU A 1 81 ? 5.115 5.686 -10.186 1.00 91.38 81 GLU A O 1
ATOM 624 N N . MET A 1 82 ? 6.297 7.010 -8.802 1.00 93.19 82 MET A N 1
ATOM 625 C CA . MET A 1 82 ? 5.404 6.868 -7.656 1.00 93.19 82 MET A CA 1
ATOM 626 C C . MET A 1 82 ? 4.515 8.100 -7.516 1.00 93.19 82 MET A C 1
ATOM 628 O O . MET A 1 82 ? 4.993 9.206 -7.265 1.00 93.19 82 MET A O 1
ATOM 632 N N . THR A 1 83 ? 3.202 7.900 -7.604 1.00 94.75 83 THR A N 1
ATOM 633 C CA . THR A 1 83 ? 2.204 8.953 -7.391 1.00 94.75 83 THR A CA 1
ATOM 634 C C . THR A 1 83 ? 1.503 8.763 -6.052 1.00 94.75 83 THR A C 1
ATOM 636 O O . THR A 1 83 ? 0.924 7.711 -5.796 1.00 94.75 83 THR A O 1
ATOM 639 N N . LEU A 1 84 ? 1.488 9.801 -5.212 1.00 95.31 84 LEU A N 1
ATOM 640 C CA . LEU A 1 84 ? 0.711 9.816 -3.970 1.00 95.31 84 LEU A CA 1
ATOM 641 C C . LEU A 1 84 ? -0.793 9.714 -4.268 1.00 95.31 84 LEU A C 1
ATOM 643 O O . LEU A 1 84 ? -1.365 10.598 -4.913 1.00 95.31 84 LEU A O 1
ATOM 647 N N . ILE A 1 85 ? -1.436 8.679 -3.729 1.00 96.75 85 ILE A N 1
ATOM 648 C CA . ILE A 1 85 ? -2.881 8.433 -3.864 1.00 96.75 85 ILE A CA 1
ATOM 649 C C . ILE A 1 85 ? -3.624 8.469 -2.530 1.00 96.75 85 ILE A C 1
ATOM 651 O O . ILE A 1 85 ? -4.843 8.600 -2.534 1.00 96.75 85 ILE A O 1
ATOM 655 N N . ALA A 1 86 ? -2.922 8.384 -1.399 1.00 97.19 86 ALA A N 1
ATOM 656 C CA . ALA A 1 86 ? -3.507 8.632 -0.089 1.00 97.19 86 ALA A CA 1
ATOM 657 C C . ALA A 1 86 ? -2.491 9.258 0.862 1.00 97.19 86 ALA A C 1
ATOM 659 O O . ALA A 1 86 ? -1.374 8.761 0.997 1.00 97.19 86 ALA A O 1
ATOM 660 N N . SER A 1 87 ? -2.900 10.332 1.531 1.00 94.75 87 SER A N 1
ATOM 661 C CA . SER A 1 87 ? -2.122 10.965 2.602 1.00 94.75 87 SER A CA 1
ATOM 662 C C . SER A 1 87 ? -2.037 10.067 3.852 1.00 94.75 87 SER A C 1
ATOM 664 O O . SER A 1 87 ? -2.895 9.192 4.017 1.00 94.75 87 SER A O 1
ATOM 666 N N . PRO A 1 88 ? -1.053 10.289 4.751 1.00 93.06 88 PRO A N 1
ATOM 667 C CA . PRO A 1 88 ? -0.953 9.559 6.011 1.00 93.06 88 PRO A CA 1
ATOM 668 C C . PRO A 1 88 ? -2.264 9.558 6.801 1.00 93.06 88 PRO A C 1
ATOM 670 O O . PRO A 1 88 ? -2.977 10.565 6.857 1.00 93.06 88 PRO A O 1
ATOM 673 N N . ILE A 1 89 ? -2.551 8.445 7.471 1.00 90.50 89 ILE A N 1
ATOM 674 C CA . ILE A 1 89 ? -3.644 8.386 8.441 1.00 90.50 89 ILE A CA 1
ATOM 675 C C . ILE A 1 89 ? -3.176 9.124 9.693 1.00 90.50 89 ILE A C 1
ATOM 677 O O . ILE A 1 89 ? -2.088 8.872 10.213 1.00 90.50 89 ILE A O 1
ATOM 681 N N . SER A 1 90 ? -3.992 10.061 10.175 1.00 81.00 90 SER A N 1
ATOM 682 C CA . SER A 1 90 ? -3.670 10.790 11.400 1.00 81.00 90 SER A CA 1
ATOM 683 C C . SER 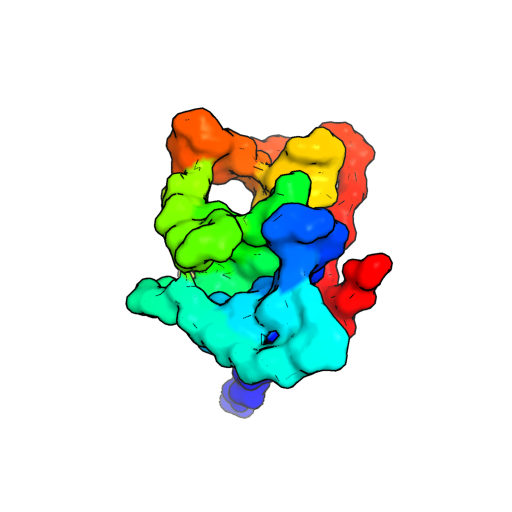A 1 90 ? -3.562 9.810 12.573 1.00 81.00 90 SER A C 1
ATOM 685 O O . SER A 1 90 ? -4.460 8.982 12.744 1.00 81.00 90 SER A O 1
ATOM 687 N N . PRO A 1 91 ? -2.492 9.878 13.385 1.00 67.75 91 PRO A N 1
ATOM 688 C CA . PRO A 1 91 ? -2.359 9.008 14.540 1.00 67.75 91 PRO A CA 1
ATOM 689 C C . PRO A 1 91 ? -3.534 9.238 15.493 1.00 67.75 91 PRO A C 1
ATOM 691 O O . PRO A 1 91 ? -3.847 10.372 15.855 1.00 67.75 91 PRO A O 1
ATOM 694 N N . ASP A 1 92 ? -4.182 8.148 15.896 1.00 63.03 92 ASP A N 1
ATOM 695 C CA . ASP A 1 92 ? -5.289 8.195 16.846 1.00 63.03 92 ASP A CA 1
ATOM 696 C C . ASP A 1 92 ? -4.822 8.786 18.185 1.00 63.03 92 ASP A C 1
ATOM 698 O O . ASP A 1 92 ? -3.699 8.519 18.631 1.00 63.03 92 ASP A O 1
ATOM 702 N N . HIS A 1 93 ? -5.693 9.562 18.834 1.00 48.31 93 HIS A N 1
ATOM 703 C CA . HIS A 1 93 ? -5.451 10.328 20.060 1.00 48.31 93 HIS A CA 1
ATOM 704 C C . HIS A 1 93 ? -5.134 9.435 21.284 1.00 48.31 93 HIS A C 1
ATOM 706 O O . HIS A 1 93 ? -5.898 9.381 22.246 1.00 48.31 93 HIS A O 1
ATOM 712 N N . GLY A 1 94 ? -3.995 8.733 21.284 1.00 50.00 94 GLY A N 1
ATOM 713 C CA . GLY A 1 94 ? -3.453 8.054 22.465 1.00 50.00 94 GLY A CA 1
ATOM 714 C C . GLY A 1 94 ? -2.950 6.617 22.293 1.00 50.00 94 GLY A C 1
ATOM 715 O O . GLY A 1 94 ? -2.574 6.006 23.295 1.00 50.00 94 GLY A O 1
ATOM 716 N N . SER A 1 95 ? -2.901 6.042 21.083 1.00 58.19 95 SER A N 1
ATOM 717 C CA . SER A 1 95 ? -2.254 4.732 20.880 1.00 58.19 95 SER A CA 1
ATOM 718 C C . SER A 1 95 ? -0.930 4.876 20.138 1.00 58.19 95 SER A C 1
ATOM 720 O O . SER A 1 95 ? -0.891 4.853 18.917 1.00 58.19 95 SER A O 1
ATOM 722 N N . SER A 1 96 ? 0.174 4.906 20.886 1.00 62.94 96 SER A N 1
ATOM 723 C CA . SER A 1 96 ? 1.548 4.831 20.360 1.00 62.94 96 SER A CA 1
ATOM 724 C C . SER A 1 96 ? 1.927 3.465 19.767 1.00 62.94 96 SER A C 1
ATOM 726 O O . SER A 1 96 ? 3.089 3.222 19.455 1.00 62.94 96 SER A O 1
ATOM 728 N N . VAL A 1 97 ? 0.977 2.533 19.664 1.00 75.06 97 VAL A N 1
ATOM 729 C CA . VAL A 1 97 ? 1.251 1.186 19.161 1.00 75.0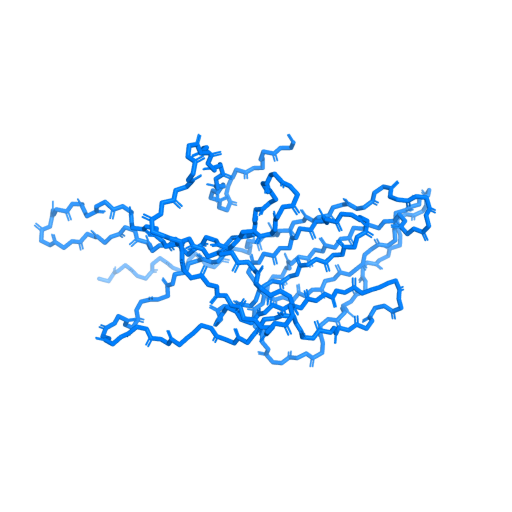6 97 VAL A CA 1
ATOM 730 C C . VAL A 1 97 ? 1.029 1.146 17.668 1.00 75.06 97 VAL A C 1
ATOM 732 O O . VAL A 1 97 ? -0.077 1.409 17.197 1.00 75.06 97 VAL A O 1
ATOM 735 N N . HIS A 1 98 ? 2.086 0.749 16.971 1.00 81.19 98 HIS A N 1
ATOM 736 C CA . HIS A 1 98 ? 2.065 0.421 15.558 1.00 81.19 98 HIS A CA 1
ATOM 737 C C . HIS A 1 98 ? 0.971 -0.606 15.237 1.00 81.19 98 HIS A C 1
ATOM 739 O O . HIS A 1 98 ? 0.824 -1.622 15.922 1.00 81.19 98 HIS A O 1
ATOM 745 N N . CYS A 1 99 ? 0.204 -0.325 14.189 1.00 86.31 99 CYS A N 1
ATOM 746 C CA . CYS A 1 99 ? -0.711 -1.265 13.562 1.00 86.31 99 CYS A CA 1
ATOM 747 C C . CYS A 1 99 ? -0.232 -1.567 12.143 1.00 86.31 99 CYS A C 1
ATOM 749 O O . CYS A 1 99 ? 0.109 -0.648 11.393 1.00 86.31 99 CYS A O 1
ATOM 751 N N . ILE A 1 100 ? -0.253 -2.853 11.798 1.00 88.31 100 ILE A N 1
ATOM 752 C CA . ILE A 1 100 ? 0.146 -3.354 10.484 1.00 88.31 100 ILE A CA 1
ATOM 753 C C . ILE A 1 100 ? -0.889 -2.900 9.456 1.00 88.31 100 ILE A C 1
ATOM 755 O O . ILE A 1 100 ? -2.092 -2.968 9.720 1.00 88.31 100 ILE A O 1
ATOM 759 N N . LYS A 1 101 ? -0.421 -2.441 8.302 1.00 92.19 101 LYS A N 1
ATOM 760 C CA . LYS A 1 101 ? -1.215 -2.011 7.158 1.00 92.19 101 LYS A CA 1
ATOM 761 C C . LYS A 1 101 ? -1.291 -3.136 6.140 1.00 92.19 101 LYS A C 1
ATOM 763 O O . LYS A 1 101 ? -0.262 -3.627 5.691 1.00 92.19 101 LYS A O 1
ATOM 768 N N . ASN A 1 102 ? -2.506 -3.515 5.760 1.00 93.44 102 ASN A N 1
ATOM 769 C CA . ASN A 1 102 ? -2.738 -4.461 4.678 1.00 93.44 102 ASN A CA 1
ATOM 770 C C . ASN A 1 102 ? -3.659 -3.876 3.618 1.00 93.44 102 ASN A C 1
ATOM 772 O O . ASN A 1 102 ? -4.703 -3.313 3.949 1.00 93.44 102 ASN A O 1
ATOM 776 N N . LEU A 1 103 ? -3.288 -4.043 2.354 1.00 95.38 103 LEU A N 1
ATOM 777 C CA . LEU A 1 103 ? -4.125 -3.657 1.225 1.00 95.38 103 LEU A CA 1
ATOM 778 C C . LEU A 1 103 ? -4.933 -4.862 0.749 1.00 95.38 103 LEU A C 1
ATOM 780 O O . LEU A 1 103 ? -4.426 -5.974 0.642 1.00 95.38 103 LEU A O 1
ATOM 784 N N . VAL A 1 104 ? -6.208 -4.633 0.454 1.00 94.38 104 VAL A N 1
ATOM 785 C CA . VAL A 1 104 ? -7.131 -5.660 -0.027 1.00 94.38 104 VAL A CA 1
ATOM 786 C C . VAL A 1 104 ? -7.922 -5.101 -1.198 1.00 94.38 104 VAL A C 1
ATOM 788 O O . VAL A 1 104 ? -8.481 -4.007 -1.116 1.00 94.38 104 VAL A O 1
ATOM 791 N N . GLN A 1 105 ? -8.012 -5.871 -2.279 1.00 94.00 105 GLN A N 1
ATOM 792 C CA . GLN A 1 105 ? -8.983 -5.617 -3.335 1.00 94.00 105 GLN A CA 1
ATOM 793 C C . GLN A 1 105 ? -10.326 -6.243 -2.948 1.00 94.00 105 GLN A C 1
ATOM 795 O O . GLN A 1 105 ? -10.404 -7.432 -2.642 1.00 94.00 105 GLN A O 1
ATOM 800 N N . SER A 1 106 ? -11.406 -5.465 -2.994 1.00 93.44 106 SER A N 1
ATOM 801 C CA . SER A 1 106 ? -12.756 -5.979 -2.754 1.00 93.44 106 SER A CA 1
ATOM 802 C C . SER A 1 106 ? -13.777 -5.202 -3.573 1.00 93.44 106 SER A C 1
ATOM 804 O O . SER A 1 106 ? -13.836 -3.983 -3.475 1.00 93.44 106 SER A O 1
ATOM 806 N N . LEU A 1 107 ? -14.584 -5.900 -4.380 1.00 92.62 107 LEU A N 1
ATOM 807 C CA . LEU A 1 107 ? -15.651 -5.305 -5.204 1.00 92.62 107 LEU A CA 1
ATOM 808 C C . LEU A 1 107 ? -15.191 -4.139 -6.106 1.00 92.62 107 LEU A C 1
ATOM 810 O O . LEU A 1 107 ? -15.912 -3.162 -6.276 1.00 92.62 107 LEU A O 1
ATOM 814 N N . GLY A 1 108 ? -13.991 -4.236 -6.687 1.00 92.94 108 GLY A N 1
ATOM 815 C CA . GLY A 1 108 ? -13.432 -3.169 -7.532 1.00 92.94 108 GLY A CA 1
ATOM 816 C C . GLY A 1 108 ? -12.902 -1.964 -6.747 1.00 92.94 108 GLY A C 1
ATOM 817 O O . GLY A 1 108 ? -12.619 -0.924 -7.329 1.00 92.94 108 GLY A O 1
ATOM 818 N N . GLU A 1 109 ? -12.767 -2.088 -5.429 1.00 94.75 109 GLU A N 1
ATOM 819 C CA . GLU A 1 109 ? -12.271 -1.036 -4.550 1.00 94.75 109 GLU A CA 1
ATOM 820 C C . GLU A 1 109 ? -10.965 -1.469 -3.882 1.00 94.75 109 GLU A C 1
ATOM 822 O O . GLU A 1 109 ? -10.746 -2.655 -3.614 1.00 94.75 109 GLU A O 1
ATOM 827 N N . ILE A 1 110 ? -10.120 -0.484 -3.571 1.00 96.94 110 ILE A N 1
ATOM 828 C CA . ILE A 1 110 ? -8.932 -0.673 -2.738 1.00 96.94 110 ILE A CA 1
ATOM 829 C C . ILE A 1 110 ? -9.297 -0.323 -1.298 1.00 96.94 110 ILE A C 1
ATOM 831 O O . ILE A 1 110 ? -9.701 0.804 -0.989 1.00 96.94 110 ILE A O 1
ATOM 835 N N . ILE A 1 111 ? -9.137 -1.312 -0.429 1.00 97.00 111 ILE A N 1
ATOM 836 C CA . ILE A 1 111 ? -9.418 -1.245 0.997 1.00 97.00 111 ILE A CA 1
ATOM 837 C C . ILE A 1 111 ? -8.087 -1.334 1.748 1.00 97.00 111 ILE A C 1
ATOM 839 O O . ILE A 1 111 ? -7.262 -2.197 1.456 1.00 97.00 111 ILE A O 1
ATOM 843 N N . LEU A 1 112 ? -7.893 -0.475 2.741 1.00 96.56 112 LEU A N 1
ATOM 844 C CA . LEU A 1 112 ? -6.803 -0.565 3.704 1.00 96.56 112 LEU A CA 1
ATOM 845 C C . LEU A 1 112 ? -7.339 -1.108 5.027 1.00 96.56 112 LEU A C 1
ATOM 847 O O . LEU A 1 112 ? -8.308 -0.588 5.576 1.00 96.56 112 LEU A O 1
ATOM 851 N N . VAL A 1 113 ? -6.680 -2.127 5.564 1.00 94.44 113 VAL A N 1
ATOM 852 C CA . VAL A 1 113 ? -6.970 -2.689 6.881 1.00 94.44 113 VAL A CA 1
ATOM 853 C C . VAL A 1 113 ? -5.807 -2.383 7.816 1.00 94.44 113 VAL A C 1
ATOM 855 O O . VAL A 1 113 ? -4.689 -2.846 7.603 1.00 94.44 113 VAL A O 1
ATOM 858 N N . GLU A 1 114 ? -6.071 -1.624 8.878 1.00 92.62 114 GLU A N 1
ATOM 859 C CA . GLU A 1 114 ? -5.160 -1.509 10.013 1.00 92.62 114 GLU A CA 1
ATOM 860 C C . GLU A 1 114 ? -5.418 -2.645 10.999 1.00 92.62 114 GLU A C 1
ATOM 862 O O . GLU A 1 114 ? -6.487 -2.728 11.610 1.00 92.62 114 GLU A O 1
ATOM 867 N N . ARG A 1 115 ? -4.415 -3.494 11.209 1.00 88.00 115 ARG A N 1
ATOM 868 C CA . ARG A 1 115 ? -4.440 -4.580 12.186 1.00 88.00 115 ARG A CA 1
ATOM 869 C C . ARG A 1 115 ? -3.610 -4.206 13.405 1.00 88.00 115 ARG A C 1
ATOM 871 O O . ARG A 1 115 ? -2.383 -4.122 13.355 1.00 88.00 115 ARG A O 1
ATOM 878 N N . TYR A 1 116 ? -4.278 -4.048 14.538 1.00 85.50 116 TYR A N 1
ATOM 879 C CA . TYR A 1 116 ? -3.618 -3.751 15.801 1.00 85.50 116 TYR A CA 1
ATOM 880 C C . TYR A 1 116 ? -3.159 -5.060 16.455 1.00 85.50 116 TYR A C 1
ATOM 882 O O . TYR A 1 116 ? -3.983 -5.962 16.637 1.00 85.50 116 TYR A O 1
ATOM 890 N N . PRO A 1 117 ? -1.877 -5.195 16.838 1.00 75.50 117 PRO A N 1
ATOM 891 C CA . PRO A 1 117 ? -1.388 -6.415 17.462 1.00 75.50 117 PRO A CA 1
ATOM 892 C C . PRO A 1 117 ? -2.156 -6.698 18.755 1.00 75.50 117 PRO A C 1
ATOM 894 O O . PRO A 1 117 ? -2.470 -5.785 19.530 1.00 75.50 117 PRO A O 1
ATOM 897 N N . SER A 1 118 ? -2.455 -7.978 18.994 1.00 72.81 118 SER A N 1
ATOM 898 C CA . SER A 1 118 ? -3.072 -8.393 20.252 1.00 72.81 118 SER A CA 1
ATOM 899 C C . SER A 1 118 ? -2.155 -8.006 21.409 1.00 72.81 118 SER A C 1
ATOM 901 O O . SER A 1 118 ? -0.943 -8.223 21.368 1.00 72.81 118 SER A O 1
ATOM 903 N N . ARG A 1 119 ? -2.732 -7.408 22.452 1.00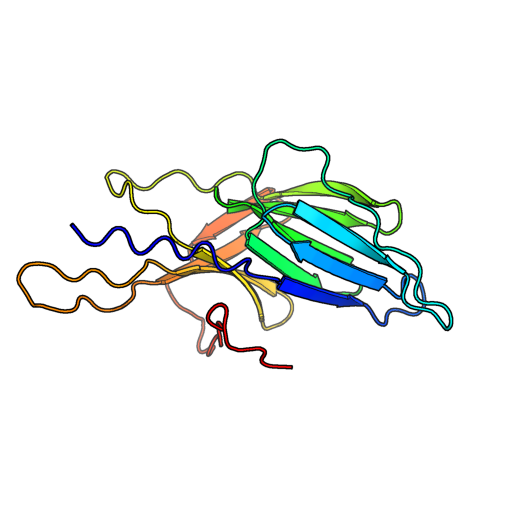 69.25 119 ARG A N 1
ATOM 904 C CA . ARG A 1 119 ? -1.991 -7.057 23.662 1.00 69.25 119 ARG A CA 1
ATOM 905 C C . ARG A 1 119 ? -2.311 -8.070 24.746 1.00 69.25 119 ARG A C 1
ATOM 907 O O . ARG A 1 119 ? -3.475 -8.329 25.033 1.00 69.25 119 ARG A O 1
ATOM 914 N N . MET A 1 120 ? -1.278 -8.576 25.405 1.00 61.47 120 MET A N 1
ATOM 915 C CA . MET A 1 120 ? -1.417 -9.236 26.698 1.00 61.47 120 MET A CA 1
ATOM 916 C C . MET A 1 120 ? -1.276 -8.169 27.784 1.00 61.47 120 MET A C 1
ATOM 918 O O . MET A 1 120 ? -0.196 -7.613 27.971 1.00 61.47 120 MET A O 1
ATOM 922 N N . LYS A 1 121 ? -2.354 -7.863 28.512 1.00 65.12 121 LYS A N 1
ATOM 923 C CA . LYS A 1 121 ? -2.268 -7.063 29.747 1.00 65.12 121 LYS A CA 1
ATOM 924 C C . LYS A 1 121 ? -2.812 -7.888 30.901 1.00 65.12 121 LYS A C 1
ATOM 926 O O . LYS A 1 121 ? -3.881 -8.473 30.784 1.00 65.12 121 LYS A O 1
ATOM 931 N N . GLN A 1 122 ? -2.075 -7.938 32.012 1.00 70.12 122 GLN A N 1
ATOM 932 C CA . GLN A 1 122 ? -2.509 -8.615 33.245 1.00 70.12 122 GLN A CA 1
ATOM 933 C C . GLN A 1 122 ? -3.008 -10.060 33.011 1.00 70.12 122 GLN A C 1
ATOM 935 O O . GLN A 1 122 ? -4.012 -10.481 33.577 1.00 70.12 122 GLN A O 1
ATOM 940 N N . ARG A 1 123 ? -2.312 -10.824 32.153 1.00 70.50 123 ARG A N 1
ATOM 941 C CA . ARG A 1 123 ? -2.654 -12.215 31.773 1.00 70.50 123 ARG A CA 1
ATOM 942 C C . ARG A 1 123 ? -4.000 -12.382 31.040 1.00 70.50 123 ARG A C 1
ATOM 944 O O . ARG A 1 123 ? -4.473 -13.505 30.914 1.00 70.50 123 ARG A O 1
ATOM 951 N N . ARG A 1 124 ? -4.599 -11.299 30.528 1.00 68.44 124 ARG A N 1
ATOM 952 C CA . ARG A 1 124 ? -5.759 -11.334 29.624 1.00 68.44 124 ARG A CA 1
ATOM 953 C C . ARG A 1 124 ? -5.320 -10.999 28.200 1.00 68.44 124 ARG A C 1
ATOM 955 O O . ARG A 1 124 ? -4.644 -9.990 27.983 1.00 68.44 124 ARG A O 1
ATOM 962 N N . LEU A 1 125 ? -5.714 -11.850 27.254 1.00 71.31 125 LEU A N 1
ATOM 963 C CA . LEU A 1 125 ? -5.514 -11.637 25.825 1.00 71.31 125 LEU A CA 1
ATOM 964 C C . LEU A 1 125 ? -6.607 -10.695 25.319 1.00 71.31 125 LEU A C 1
ATOM 966 O O . LEU A 1 125 ? -7.790 -11.019 25.403 1.00 71.31 125 LEU A O 1
ATOM 970 N N . PHE A 1 126 ? -6.219 -9.524 24.823 1.00 70.56 126 PHE A N 1
ATOM 971 C CA . PHE A 1 126 ? -7.167 -8.614 24.191 1.00 70.56 126 PHE A CA 1
ATOM 972 C C . PHE A 1 126 ? -7.364 -9.019 22.728 1.00 70.56 126 PHE A C 1
ATOM 974 O O . PHE A 1 126 ? -6.375 -9.339 22.056 1.00 70.56 126 PHE A O 1
ATOM 981 N N . PRO A 1 127 ? -8.610 -9.012 22.224 1.00 69.19 127 PRO A N 1
ATOM 982 C CA . PRO A 1 127 ? -8.876 -9.353 20.835 1.00 69.19 127 PRO A CA 1
ATOM 983 C C . PRO A 1 127 ? -8.106 -8.420 19.896 1.00 69.19 127 PRO A C 1
ATOM 985 O O . PRO A 1 127 ? -7.848 -7.256 20.218 1.00 69.19 127 PRO A O 1
ATOM 988 N N . VAL A 1 128 ? -7.730 -8.949 18.732 1.00 78.38 128 VAL A N 1
ATOM 989 C CA . VAL A 1 128 ? -7.162 -8.152 17.641 1.00 78.38 128 VAL A CA 1
ATOM 990 C C . VAL A 1 128 ? -8.217 -7.130 17.219 1.00 78.38 128 VAL A C 1
ATOM 992 O O . VAL A 1 128 ? -9.360 -7.494 16.947 1.00 78.38 128 VAL A O 1
ATOM 995 N N . LYS A 1 129 ? -7.843 -5.850 17.205 1.00 85.75 129 LYS A N 1
ATOM 996 C CA . LYS A 1 129 ? -8.696 -4.771 16.702 1.00 85.75 129 LYS A CA 1
ATOM 997 C C . LYS A 1 129 ? -8.335 -4.512 15.246 1.00 85.75 129 LYS A C 1
ATOM 999 O O . LYS A 1 129 ? -7.152 -4.486 14.904 1.00 85.75 129 LYS A O 1
ATOM 1004 N N . PHE A 1 130 ? -9.353 -4.267 14.434 1.00 89.19 130 PHE A N 1
ATOM 1005 C CA . PHE A 1 130 ? -9.199 -3.829 13.057 1.00 89.19 130 PHE A CA 1
ATOM 1006 C C . PHE A 1 130 ? -9.829 -2.452 12.877 1.00 89.19 130 PHE A C 1
ATOM 1008 O O . PHE A 1 130 ? -10.831 -2.140 13.525 1.00 89.19 130 PHE A O 1
ATOM 1015 N N . ARG A 1 131 ? -9.239 -1.647 11.998 1.00 92.38 131 ARG A N 1
ATOM 1016 C CA . ARG A 1 131 ? -9.906 -0.513 11.355 1.00 92.38 131 ARG A CA 1
ATOM 1017 C C . ARG A 1 131 ? -9.804 -0.686 9.857 1.00 92.38 131 ARG A C 1
ATOM 1019 O O . ARG A 1 131 ? -8.804 -1.209 9.370 1.00 92.38 131 ARG A O 1
ATOM 1026 N N . VAL A 1 132 ? -10.845 -0.289 9.147 1.00 94.88 132 VAL A N 1
ATOM 1027 C CA . VAL A 1 132 ? -10.961 -0.535 7.715 1.00 94.88 132 VAL A CA 1
ATOM 1028 C C . VAL A 1 132 ? -11.267 0.778 7.034 1.00 94.88 132 VAL A C 1
ATOM 1030 O O . VAL A 1 132 ? -12.110 1.538 7.502 1.00 94.88 132 VAL A O 1
ATOM 1033 N N . TYR A 1 133 ? -10.560 1.047 5.949 1.00 96.50 133 TYR A N 1
ATOM 1034 C CA . TYR A 1 133 ? -10.648 2.292 5.217 1.00 96.50 133 TYR A CA 1
ATOM 1035 C C . TYR A 1 133 ? -10.818 2.009 3.736 1.00 96.50 133 TYR A C 1
ATOM 1037 O O . TYR A 1 133 ? -10.131 1.161 3.173 1.00 96.50 133 TYR A O 1
ATOM 1045 N N . LYS A 1 134 ? -11.680 2.776 3.083 1.00 96.81 134 LYS A N 1
ATOM 1046 C CA . LYS A 1 134 ? -11.796 2.804 1.629 1.00 96.81 134 LYS A CA 1
ATOM 1047 C C . LYS A 1 134 ? -10.929 3.925 1.065 1.00 96.81 134 LYS A C 1
ATOM 1049 O O . LYS A 1 134 ? -10.904 5.031 1.612 1.00 96.81 134 LYS A O 1
ATOM 1054 N N . LEU A 1 135 ? -10.241 3.658 -0.043 1.00 97.62 135 LEU A N 1
ATOM 1055 C CA . LEU A 1 135 ? -9.518 4.691 -0.778 1.00 97.62 135 LEU A CA 1
ATOM 1056 C C . LEU A 1 135 ? -10.504 5.654 -1.456 1.00 97.62 135 LEU A C 1
ATOM 1058 O O . LEU A 1 135 ? -11.302 5.240 -2.298 1.00 97.62 135 LEU A O 1
ATOM 1062 N N . ASN A 1 136 ? -10.404 6.949 -1.156 1.00 96.81 136 ASN A N 1
ATOM 1063 C CA . ASN A 1 136 ? -10.960 7.997 -2.005 1.00 96.81 136 ASN A CA 1
ATOM 1064 C C . ASN A 1 136 ? -9.841 8.565 -2.887 1.00 96.81 136 ASN A C 1
ATOM 1066 O O . ASN A 1 136 ? -9.080 9.431 -2.456 1.00 96.81 136 ASN A O 1
ATOM 1070 N N . ALA A 1 137 ? -9.754 8.081 -4.127 1.00 90.12 137 ALA A N 1
ATOM 1071 C CA . ALA A 1 137 ? -8.718 8.494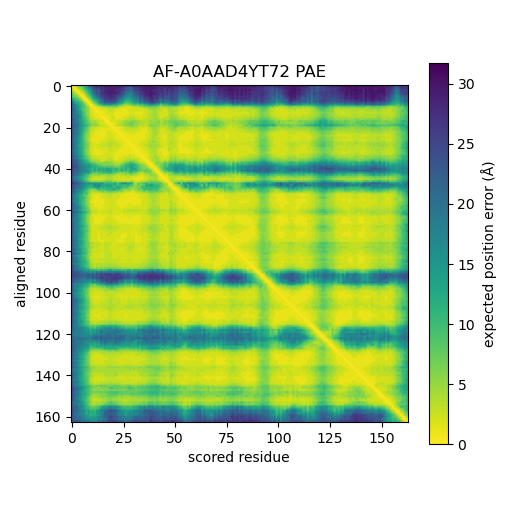 -5.073 1.00 90.12 137 ALA A CA 1
ATOM 1072 C C . ALA A 1 137 ? -8.847 9.965 -5.515 1.00 90.12 137 ALA A C 1
ATOM 1074 O O . ALA A 1 137 ? -7.840 10.595 -5.833 1.00 90.12 137 ALA A O 1
ATOM 1075 N N . VAL A 1 138 ? -10.064 10.527 -5.504 1.00 94.00 138 VAL A N 1
ATOM 1076 C CA . VAL A 1 138 ? -10.313 11.931 -5.876 1.00 94.00 138 VAL A CA 1
ATOM 1077 C C . VAL A 1 138 ? -9.750 12.864 -4.809 1.00 94.00 138 VAL A C 1
ATOM 1079 O O . VAL A 1 138 ? -9.023 13.802 -5.118 1.00 94.00 138 VAL A O 1
ATOM 1082 N N . GLU A 1 139 ? -10.049 12.579 -3.543 1.00 96.12 139 GLU A N 1
ATOM 1083 C CA . GLU A 1 139 ? -9.592 13.386 -2.404 1.00 96.12 139 GLU A CA 1
ATOM 1084 C C . GLU A 1 139 ? -8.208 12.971 -1.882 1.00 96.12 139 GLU A C 1
ATOM 1086 O O . GLU A 1 139 ? -7.690 13.587 -0.953 1.00 96.12 139 GLU A O 1
ATOM 1091 N N . ARG A 1 140 ? -7.618 11.918 -2.459 1.00 96.56 140 ARG A N 1
ATOM 1092 C CA . ARG A 1 140 ? -6.341 11.313 -2.061 1.00 96.56 140 ARG A CA 1
ATOM 1093 C C . ARG A 1 140 ? -6.240 11.041 -0.558 1.00 96.56 140 ARG A C 1
ATOM 1095 O O . ARG A 1 140 ? -5.278 11.443 0.111 1.00 96.56 140 ARG A O 1
ATOM 1102 N N . LYS A 1 141 ? -7.247 10.357 -0.012 1.00 96.81 141 LYS A N 1
ATOM 1103 C CA . LYS A 1 141 ? -7.327 10.034 1.419 1.00 96.81 141 LYS A CA 1
ATOM 1104 C C . LYS A 1 141 ? -8.007 8.697 1.687 1.00 96.81 141 LYS A C 1
ATOM 1106 O O . LYS A 1 141 ? -8.757 8.178 0.861 1.00 96.81 141 LYS A O 1
ATOM 1111 N N . TRP A 1 142 ? -7.780 8.197 2.892 1.00 97.50 142 TRP A N 1
ATOM 1112 C CA . TRP A 1 142 ? -8.481 7.055 3.461 1.00 97.50 142 TRP A CA 1
ATOM 1113 C C . TRP A 1 142 ? -9.757 7.506 4.170 1.00 97.50 142 TRP A C 1
ATOM 1115 O O . TRP A 1 142 ? -9.723 8.432 4.980 1.00 97.50 142 TRP A O 1
ATOM 1125 N N . VAL A 1 143 ? -10.878 6.854 3.870 1.00 96.06 143 VAL A N 1
ATOM 1126 C CA . VAL A 1 143 ? -12.171 7.092 4.526 1.00 96.06 143 VAL A CA 1
ATOM 1127 C C . VAL A 1 143 ? -12.508 5.868 5.367 1.00 96.06 143 VAL A C 1
ATOM 1129 O O . VAL A 1 143 ? -12.667 4.782 4.813 1.00 96.06 143 VAL A O 1
ATOM 1132 N N . GLU A 1 144 ? -12.571 6.025 6.692 1.00 95.31 144 GLU A N 1
ATOM 1133 C CA . GLU A 1 144 ? -12.902 4.923 7.608 1.00 95.31 144 GLU A CA 1
ATOM 1134 C C . GLU A 1 144 ? -14.311 4.399 7.314 1.00 95.31 144 GLU A C 1
ATOM 1136 O O . GLU A 1 144 ? -15.237 5.169 7.057 1.00 95.31 144 GLU A O 1
ATOM 1141 N N . MET A 1 145 ? -14.456 3.080 7.323 1.00 94.56 145 MET A N 1
ATOM 1142 C CA . MET A 1 145 ? -15.717 2.396 7.082 1.00 94.56 145 MET A CA 1
ATOM 1143 C C . MET A 1 145 ? -16.350 2.007 8.420 1.00 94.56 145 MET A C 1
ATOM 1145 O O . MET A 1 145 ? -15.708 1.367 9.252 1.00 94.56 145 MET A O 1
ATOM 1149 N N . GLU A 1 146 ? -17.627 2.339 8.614 1.00 91.25 146 GLU A N 1
ATOM 1150 C CA . GLU A 1 146 ? -18.386 1.943 9.814 1.00 91.25 146 GLU A CA 1
ATOM 1151 C C . GLU A 1 146 ? -18.756 0.446 9.817 1.00 91.25 146 GLU A C 1
ATOM 1153 O O . GLU A 1 146 ? -19.053 -0.134 10.861 1.00 91.25 146 GLU A O 1
ATOM 1158 N N . GLY A 1 147 ? -18.704 -0.200 8.651 1.00 90.06 147 GLY A N 1
ATOM 1159 C CA . GLY A 1 147 ? -18.959 -1.623 8.456 1.00 90.06 147 GLY A CA 1
ATOM 1160 C C . GLY A 1 147 ? -18.334 -2.126 7.156 1.00 90.06 147 GLY A C 1
ATOM 1161 O O . GLY A 1 147 ? -17.721 -1.366 6.418 1.00 90.06 147 GLY A O 1
ATOM 1162 N N . LEU A 1 148 ? -18.477 -3.420 6.870 1.00 91.94 148 LEU A N 1
ATOM 1163 C CA . LEU A 1 148 ? -17.903 -4.047 5.671 1.00 91.94 148 LEU A CA 1
ATOM 1164 C C . LEU A 1 148 ? -18.904 -4.194 4.517 1.00 91.94 148 LEU A C 1
ATOM 1166 O O . LEU A 1 148 ? -18.611 -4.895 3.558 1.00 91.94 148 LEU A O 1
ATOM 1170 N N . ASP A 1 149 ? -20.097 -3.605 4.613 1.00 88.75 149 ASP A N 1
ATOM 1171 C CA . ASP A 1 149 ? -21.169 -3.734 3.611 1.00 88.75 149 ASP A CA 1
ATOM 1172 C C . ASP A 1 149 ? -21.500 -5.197 3.245 1.00 88.75 149 ASP A C 1
ATOM 1174 O O . ASP A 1 149 ? -21.702 -5.541 2.083 1.00 88.75 149 ASP A O 1
ATOM 1178 N N . GLY A 1 150 ? -21.492 -6.095 4.236 1.00 89.31 150 GLY A N 1
ATOM 1179 C CA . GLY A 1 150 ? -21.741 -7.528 4.026 1.00 89.31 150 GLY A CA 1
ATOM 1180 C C . GLY A 1 150 ? -20.564 -8.317 3.435 1.00 89.31 150 GLY A C 1
ATOM 1181 O O . GLY A 1 150 ? -20.737 -9.479 3.074 1.00 89.31 150 GLY A O 1
ATOM 1182 N N . ARG A 1 151 ? -19.367 -7.721 3.344 1.00 90.44 151 ARG A N 1
ATOM 1183 C CA . ARG A 1 151 ? -18.148 -8.381 2.854 1.00 90.44 151 ARG A CA 1
ATOM 1184 C C . ARG A 1 151 ? -17.431 -9.149 3.965 1.00 90.44 151 ARG A C 1
ATOM 1186 O O . ARG A 1 151 ? -17.465 -8.771 5.135 1.00 90.44 151 ARG A O 1
ATOM 1193 N N . ILE A 1 152 ? -16.695 -10.182 3.566 1.00 89.94 152 ILE A N 1
ATOM 1194 C CA . ILE A 1 152 ? -15.661 -10.822 4.385 1.00 89.94 152 ILE A CA 1
ATOM 1195 C C . ILE A 1 152 ? -14.316 -10.466 3.754 1.00 89.94 152 ILE A C 1
ATOM 1197 O O . ILE A 1 152 ? -14.111 -10.708 2.567 1.00 89.94 152 ILE A O 1
ATOM 1201 N N . LEU A 1 153 ? -13.413 -9.875 4.538 1.00 90.50 153 LEU A N 1
ATOM 1202 C CA . LEU A 1 153 ? -12.055 -9.554 4.104 1.00 90.50 153 LEU A CA 1
ATOM 1203 C C . LEU A 1 153 ? -11.079 -10.552 4.727 1.00 90.50 153 LEU A C 1
ATOM 1205 O O . LEU A 1 153 ? -11.018 -10.686 5.950 1.00 90.50 153 LEU A O 1
ATOM 1209 N N . CYS A 1 154 ? -10.306 -11.237 3.889 1.00 83.38 154 CYS A N 1
ATOM 1210 C CA . CYS A 1 154 ? -9.243 -12.130 4.332 1.00 83.38 154 CYS A CA 1
ATOM 1211 C C . CYS A 1 154 ? -7.927 -11.354 4.367 1.00 83.38 154 CYS A C 1
ATOM 1213 O O . CYS A 1 154 ? -7.435 -10.926 3.328 1.00 83.38 154 CYS A O 1
ATOM 1215 N N . VAL A 1 155 ? -7.356 -11.179 5.558 1.00 81.31 155 VAL A N 1
ATOM 1216 C CA . VAL A 1 155 ? -6.077 -10.486 5.745 1.00 81.31 155 VAL A CA 1
ATOM 1217 C C . VAL A 1 155 ? -5.086 -11.462 6.363 1.00 81.31 155 VAL A C 1
ATOM 1219 O O . VAL A 1 155 ? -5.245 -11.872 7.515 1.00 81.31 155 VAL A O 1
ATOM 1222 N N . GLY A 1 156 ? -4.085 -11.867 5.581 1.00 67.75 156 GLY A N 1
ATOM 1223 C CA . GLY A 1 156 ? -3.043 -12.785 6.036 1.00 67.75 156 GLY A CA 1
ATOM 1224 C C . GLY A 1 156 ? -2.171 -12.167 7.131 1.00 67.75 156 GLY A C 1
ATOM 1225 O O . GLY A 1 156 ? -1.957 -10.956 7.183 1.00 67.75 156 GLY A O 1
ATOM 1226 N N . ASP A 1 157 ? -1.622 -12.996 8.016 1.00 66.69 157 ASP A N 1
ATOM 1227 C CA . ASP A 1 157 ? -0.420 -12.599 8.747 1.00 66.69 157 ASP A CA 1
ATOM 1228 C C . ASP A 1 157 ? 0.812 -12.680 7.824 1.00 66.69 157 ASP A C 1
ATOM 1230 O O . ASP A 1 157 ? 0.713 -13.021 6.644 1.00 66.69 157 ASP A O 1
ATOM 1234 N N . ASN A 1 158 ? 1.991 -12.321 8.333 1.00 56.94 158 ASN A N 1
ATOM 1235 C CA . ASN A 1 158 ? 3.252 -12.420 7.585 1.00 56.94 158 ASN A CA 1
ATOM 1236 C C . ASN A 1 158 ? 3.649 -13.880 7.252 1.00 56.94 158 ASN A C 1
ATOM 1238 O O . ASN A 1 158 ? 4.735 -14.103 6.724 1.00 56.94 158 ASN A O 1
ATOM 1242 N N . HIS A 1 159 ? 2.804 -14.866 7.575 1.00 47.66 159 HIS A N 1
ATOM 1243 C CA . HIS A 1 159 ? 3.038 -16.294 7.374 1.00 47.66 159 HIS A CA 1
ATOM 1244 C C . HIS A 1 159 ? 1.994 -16.955 6.461 1.00 47.66 159 HIS A C 1
ATOM 1246 O O . HIS A 1 159 ? 2.141 -18.128 6.128 1.00 47.66 159 HIS A O 1
ATOM 1252 N N . CYS A 1 160 ? 0.966 -16.219 6.027 1.00 48.44 160 CYS A N 1
ATOM 1253 C CA . CYS A 1 160 ? -0.087 -16.729 5.157 1.00 48.44 160 CYS A CA 1
ATOM 1254 C C . CYS A 1 160 ? -0.022 -16.060 3.779 1.00 48.44 160 CYS A C 1
ATOM 1256 O O . CYS A 1 160 ? -0.375 -14.888 3.634 1.00 48.44 160 CYS A O 1
ATOM 1258 N N . CYS A 1 161 ? 0.373 -16.827 2.763 1.00 44.62 161 CYS A N 1
ATOM 1259 C CA . CYS A 1 161 ? 0.144 -16.493 1.360 1.00 44.62 161 CYS A CA 1
ATOM 1260 C C . CYS A 1 161 ? -1.191 -17.127 0.950 1.00 44.62 161 CYS A C 1
ATOM 1262 O O . CYS A 1 161 ? -1.246 -18.334 0.720 1.00 44.62 161 CYS A O 1
ATOM 1264 N N . PHE A 1 162 ? -2.274 -16.353 0.897 1.00 38.72 162 PHE A N 1
ATOM 1265 C CA . PHE A 1 162 ? -3.445 -16.785 0.136 1.00 38.72 162 PHE A CA 1
ATOM 1266 C C . PHE A 1 162 ? -3.201 -16.351 -1.307 1.00 38.72 162 PHE A C 1
ATOM 1268 O O . PHE A 1 162 ? -3.229 -15.157 -1.601 1.00 38.72 162 PHE A O 1
ATOM 1275 N N . CYS A 1 163 ? -2.829 -17.328 -2.131 1.00 34.75 163 CYS A N 1
ATOM 1276 C CA . CYS A 1 163 ? -2.638 -17.193 -3.571 1.00 34.75 163 CYS A CA 1
ATOM 1277 C C . CYS A 1 163 ? -3.984 -17.115 -4.294 1.00 34.75 163 CYS A C 1
ATOM 1279 O O . CYS A 1 163 ? -4.904 -17.860 -3.881 1.00 34.75 163 CYS A O 1
#

Radius of gyration: 16.64 Å; Cα contacts (8 Å, |Δi|>4): 317; chains: 1; bounding box: 39×31×55 Å

Organism: Prunus dulcis (NCBI:txid3755)

pLDDT: mean 83.08, std 17.05, range [28.08, 97.62]

InterPro domains:
  IPR005174 KIB1-4, beta-propeller [PF03478] (9-162)
  IPR051304 SCF Complex F-box Domain-containing Protein [PTHR47123] (27-162)